Protein AF-A0AAV6YS03-F1 (afdb_monomer_lite)

Sequence (115 aa):
MSLSTTPLRLFRAATRGLSISAARAQGTAAKHIDPKAQNEQKSTKSRVQFDWRDALSLDSRLTEDEVMIRDSFRSYCQERLMPRILMANRQEVFDREIISEMGELGVLGSTIKGK

InterPro domains:
  IPR009100 Acyl-CoA dehydrogenase/oxidase, N-terminal and middle domain superfamily [SSF56645] (50-112)
  IPR013786 Acyl-CoA dehydrogenase/oxidase, N-terminal [PF02771] (63-113)
  IPR037069 Acyl-CoA dehydrogenase/oxidase, N-terminal domain superfamily [G3DSA:1.10.540.10] (36-115)
  IPR052033 Glutaryl-CoA dehydrogenase [PTHR42807] (31-114)

Radius of gyration: 35.93 Å; chains: 1; bounding box: 92×61×76 Å

Organism: Engystomops pustulosus (NCBI:txid76066)

pLDDT: mean 77.16, std 21.72, range [40.69, 98.0]

Structure (mmCIF, N/CA/C/O backbone):
data_AF-A0AAV6YS03-F1
#
_entry.id   AF-A0AAV6YS03-F1
#
loop_
_atom_site.group_PDB
_atom_site.id
_atom_site.type_symbol
_atom_site.label_atom_id
_atom_site.label_alt_id
_atom_site.label_comp_id
_atom_site.label_asym_id
_atom_site.label_entity_id
_atom_site.label_seq_id
_atom_site.pdbx_PDB_ins_code
_atom_site.C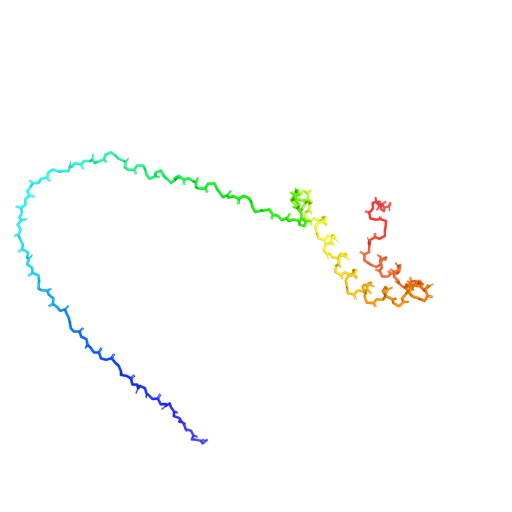artn_x
_atom_site.Cartn_y
_atom_site.Cartn_z
_atom_site.occupancy
_atom_site.B_iso_or_equiv
_atom_site.auth_seq_id
_atom_site.auth_comp_id
_atom_site.auth_asym_id
_atom_site.auth_atom_id
_atom_site.pdbx_PDB_model_num
ATOM 1 N N . MET A 1 1 ? -44.526 -13.343 -41.112 1.00 41.00 1 MET A N 1
ATOM 2 C CA . MET A 1 1 ? -45.220 -14.586 -41.503 1.00 41.00 1 MET A CA 1
ATOM 3 C C . MET A 1 1 ? -45.015 -15.610 -40.396 1.00 41.00 1 MET A C 1
ATOM 5 O O . MET A 1 1 ? -43.868 -15.867 -40.080 1.00 41.00 1 MET A O 1
ATOM 9 N N . SER A 1 2 ? -46.121 -16.122 -39.836 1.00 40.69 2 SER A N 1
ATOM 10 C CA . SER A 1 2 ? -46.297 -17.474 -39.259 1.00 40.69 2 SER A CA 1
ATOM 11 C C . SER A 1 2 ? -45.343 -17.918 -38.125 1.00 40.69 2 SER A C 1
ATOM 13 O O . SER A 1 2 ? -44.190 -18.213 -38.389 1.00 40.69 2 SER A O 1
ATOM 15 N N . LEU A 1 3 ? -45.713 -17.891 -36.837 1.00 45.62 3 LEU A N 1
ATOM 16 C CA . LEU A 1 3 ? -46.687 -18.724 -36.086 1.00 45.62 3 LEU A CA 1
ATOM 17 C C . LEU A 1 3 ? -45.986 -19.841 -35.289 1.00 45.62 3 LEU A C 1
ATOM 19 O O . LEU A 1 3 ? -45.413 -20.744 -35.886 1.00 45.62 3 LEU A O 1
ATOM 23 N N . SER A 1 4 ? -46.276 -19.859 -33.975 1.00 46.81 4 SER A N 1
ATOM 24 C CA . SER A 1 4 ? -46.594 -21.069 -33.183 1.00 46.81 4 SER A CA 1
ATOM 25 C C . SER A 1 4 ? -45.392 -21.990 -32.833 1.00 46.81 4 SER A C 1
ATOM 27 O O . SER A 1 4 ? -44.416 -22.024 -33.558 1.00 46.81 4 SER A O 1
ATOM 29 N N . THR A 1 5 ? -45.295 -22.761 -31.747 1.00 57.38 5 THR A N 1
ATOM 30 C CA . THR A 1 5 ? -46.276 -23.482 -30.927 1.00 57.38 5 THR A CA 1
ATOM 31 C C . THR A 1 5 ? -45.559 -24.002 -29.664 1.00 57.38 5 THR A C 1
ATOM 33 O O . THR A 1 5 ? -44.441 -24.504 -29.741 1.00 57.38 5 THR A O 1
ATOM 36 N N . THR A 1 6 ? -46.211 -23.912 -28.506 1.00 57.94 6 THR A N 1
ATOM 37 C CA . THR A 1 6 ? -45.905 -24.629 -27.254 1.00 57.94 6 THR A CA 1
ATOM 38 C C . THR A 1 6 ? -46.245 -26.121 -27.350 1.00 57.94 6 THR A C 1
ATOM 40 O O . THR A 1 6 ? -47.246 -26.459 -27.975 1.00 57.94 6 THR A O 1
ATOM 43 N N . PRO A 1 7 ? -45.575 -27.014 -26.601 1.00 61.00 7 PRO A N 1
ATOM 44 C CA . PRO A 1 7 ? -46.222 -28.249 -26.175 1.00 61.00 7 PRO A CA 1
ATOM 45 C C . PRO A 1 7 ? -46.685 -28.187 -24.715 1.00 61.00 7 PRO A C 1
ATOM 47 O O . PRO A 1 7 ? -45.953 -27.851 -23.783 1.00 61.00 7 PRO A O 1
ATOM 50 N N . LEU A 1 8 ? -47.963 -28.529 -24.573 1.00 48.59 8 LEU A N 1
ATOM 51 C CA . LEU A 1 8 ? -48.718 -28.783 -23.357 1.00 48.59 8 LEU A CA 1
ATOM 52 C C . LEU A 1 8 ? -48.288 -30.082 -22.641 1.00 48.59 8 LEU A C 1
ATOM 54 O O . LEU A 1 8 ? -48.028 -31.094 -23.277 1.00 48.59 8 LEU A O 1
ATOM 58 N N . ARG A 1 9 ? -48.400 -30.023 -21.306 1.00 51.72 9 ARG A N 1
ATOM 59 C CA . ARG A 1 9 ? -49.005 -30.983 -20.349 1.00 51.72 9 ARG A CA 1
ATOM 60 C C . ARG A 1 9 ? -48.750 -32.497 -20.472 1.00 51.72 9 ARG A C 1
ATOM 62 O O . ARG A 1 9 ? -49.210 -33.143 -21.403 1.00 51.72 9 ARG A O 1
ATOM 69 N N . LEU A 1 10 ? -48.356 -33.081 -19.334 1.00 50.41 10 LEU A N 1
ATOM 70 C CA . LEU A 1 10 ? -48.853 -34.385 -18.862 1.00 50.41 10 LEU A CA 1
ATOM 71 C C . LEU A 1 10 ? -48.841 -34.396 -17.313 1.00 50.41 10 LEU A C 1
ATOM 73 O O . LEU A 1 10 ? -47.795 -34.257 -16.695 1.00 50.41 10 LEU A O 1
ATOM 77 N N . PHE A 1 11 ? -49.993 -34.192 -16.667 1.00 44.03 11 PHE A N 1
ATOM 78 C CA . PHE A 1 11 ? -50.802 -35.222 -15.986 1.00 44.03 11 PHE A CA 1
ATOM 79 C C . PHE A 1 11 ? -50.114 -35.958 -14.818 1.00 44.03 11 PHE A C 1
ATOM 81 O O . PHE A 1 11 ? -49.315 -36.863 -15.027 1.00 44.03 11 PHE A O 1
ATOM 88 N N . ARG A 1 12 ? -50.559 -35.666 -13.586 1.00 41.66 12 ARG A N 1
ATOM 89 C CA . ARG A 1 12 ? -50.661 -36.641 -12.481 1.00 41.66 12 ARG A CA 1
ATOM 90 C C . ARG A 1 12 ? -51.686 -36.115 -11.465 1.00 41.66 12 ARG A C 1
ATOM 92 O O . ARG A 1 12 ? -51.471 -35.087 -10.843 1.00 41.66 12 ARG A O 1
ATOM 99 N N . ALA A 1 13 ? -52.937 -36.539 -11.610 1.00 44.44 13 ALA A N 1
ATOM 100 C CA . ALA A 1 13 ? -53.585 -37.628 -10.873 1.00 44.44 13 ALA A CA 1
ATOM 101 C C . ALA A 1 13 ? -54.064 -37.203 -9.474 1.00 44.44 13 ALA A C 1
ATOM 103 O O . ALA A 1 13 ? -53.290 -36.875 -8.582 1.00 44.44 13 ALA A O 1
ATOM 104 N N . ALA A 1 14 ? -55.388 -37.216 -9.353 1.00 47.62 14 ALA A N 1
ATOM 105 C CA . ALA A 1 14 ? -56.181 -36.953 -8.171 1.00 47.62 14 ALA A CA 1
ATOM 106 C C . ALA A 1 14 ? -56.073 -38.074 -7.131 1.00 47.62 14 ALA A C 1
ATOM 108 O O . ALA A 1 14 ? -56.052 -39.243 -7.502 1.00 47.62 14 ALA A O 1
ATOM 109 N N . THR A 1 15 ? -56.209 -37.720 -5.851 1.00 55.81 15 THR A N 1
ATOM 110 C CA . THR A 1 15 ? -56.916 -38.566 -4.880 1.00 55.81 15 THR A CA 1
ATOM 111 C C . THR A 1 15 ? -57.627 -37.705 -3.842 1.00 55.81 15 THR A C 1
ATOM 113 O O . THR A 1 15 ? -57.105 -36.708 -3.353 1.00 55.81 15 THR A O 1
ATOM 116 N N . ARG A 1 16 ? -58.876 -38.100 -3.608 1.00 48.00 16 ARG A N 1
ATOM 117 C CA . ARG A 1 16 ? -59.943 -37.467 -2.833 1.00 48.00 16 ARG A CA 1
ATOM 118 C C . ARG A 1 16 ? -59.722 -37.596 -1.323 1.00 48.00 16 ARG A C 1
ATOM 120 O O . ARG A 1 16 ? -59.157 -38.584 -0.874 1.00 48.00 16 ARG A O 1
ATOM 127 N N . GLY A 1 17 ? -60.324 -36.685 -0.561 1.00 42.41 17 GLY A N 1
ATOM 128 C CA . GLY A 1 17 ? -60.565 -36.860 0.872 1.00 42.41 17 GLY A CA 1
ATOM 129 C C . GLY A 1 17 ? -61.453 -35.754 1.432 1.00 42.41 17 GLY A C 1
ATOM 130 O O . GLY A 1 17 ? -60.950 -34.769 1.953 1.00 42.41 17 GLY A O 1
ATOM 131 N N . LEU A 1 18 ? -62.771 -35.903 1.275 1.00 50.12 18 LEU A N 1
ATOM 132 C CA . LEU A 1 18 ? -63.793 -35.076 1.917 1.00 50.12 18 LEU A CA 1
ATOM 133 C C . LEU A 1 18 ? -64.308 -35.872 3.126 1.00 50.12 18 LEU A C 1
ATOM 135 O O . LEU A 1 18 ? -64.799 -36.985 2.941 1.00 50.12 18 LEU A O 1
ATOM 139 N N . SER A 1 19 ? -64.206 -35.334 4.339 1.00 50.44 19 SER A N 1
ATOM 140 C CA . SER A 1 19 ? -64.816 -35.926 5.536 1.00 50.44 19 SER A CA 1
ATOM 141 C C . SER A 1 19 ? -65.655 -34.892 6.284 1.00 50.44 19 SER A C 1
ATOM 143 O O . SER A 1 19 ? -65.285 -33.730 6.423 1.00 50.44 19 SER A O 1
ATOM 145 N N . ILE A 1 20 ? -66.833 -35.371 6.669 1.00 49.22 20 ILE A N 1
ATOM 146 C CA . ILE A 1 20 ? -68.087 -34.691 6.989 1.00 49.22 20 ILE A CA 1
ATOM 147 C C . ILE A 1 20 ? -68.058 -34.021 8.374 1.00 49.22 20 ILE A C 1
ATOM 149 O O . ILE A 1 20 ? -67.521 -34.576 9.329 1.00 49.22 20 ILE A O 1
ATOM 153 N N . SER A 1 21 ? -68.690 -32.847 8.480 1.00 49.44 21 SER A N 1
ATOM 154 C CA . SER A 1 21 ? -68.980 -32.143 9.737 1.00 49.44 21 SER A CA 1
ATOM 155 C C . SER A 1 21 ? -69.955 -32.910 10.631 1.00 49.44 21 SER A C 1
ATOM 157 O O . SER A 1 21 ? -71.005 -33.350 10.168 1.00 49.44 21 SER A O 1
ATOM 159 N N . ALA A 1 22 ? -69.695 -32.915 11.938 1.00 50.25 22 ALA A N 1
ATOM 160 C CA . ALA A 1 22 ? -70.712 -33.129 12.962 1.00 50.25 22 ALA A CA 1
ATOM 161 C C . ALA A 1 22 ? -70.548 -32.072 14.063 1.00 50.25 22 ALA A C 1
ATOM 163 O O . ALA A 1 22 ? -69.517 -31.994 14.728 1.00 50.25 22 ALA A O 1
ATOM 164 N N . ALA A 1 23 ? -71.571 -31.233 14.222 1.00 54.97 23 ALA A N 1
ATOM 165 C CA . ALA A 1 23 ? -71.670 -30.217 15.256 1.00 54.97 23 ALA A CA 1
ATOM 166 C C . ALA A 1 23 ? -72.716 -30.636 16.295 1.00 54.97 23 ALA A C 1
ATOM 168 O O . ALA A 1 23 ? -73.851 -30.922 15.919 1.00 54.97 23 ALA A O 1
ATOM 169 N N . ARG A 1 24 ? -72.326 -30.598 17.576 1.00 44.84 24 ARG A N 1
ATOM 170 C CA . ARG A 1 24 ? -73.075 -30.128 18.765 1.00 44.84 24 ARG A CA 1
ATOM 171 C C . ARG A 1 24 ? -72.686 -30.929 20.008 1.00 44.84 24 ARG A C 1
ATOM 173 O O . ARG A 1 24 ? -73.008 -32.103 20.105 1.00 44.84 24 ARG A O 1
ATOM 180 N N . ALA A 1 25 ? -72.147 -30.229 21.001 1.00 47.59 25 ALA A N 1
ATOM 181 C CA . ALA A 1 25 ? -72.603 -30.314 22.387 1.00 47.59 25 ALA A CA 1
ATOM 182 C C . ALA A 1 25 ? -72.082 -29.082 23.139 1.00 47.59 25 ALA A C 1
ATOM 184 O O . ALA A 1 25 ? -70.890 -28.786 23.122 1.00 47.59 25 ALA A O 1
ATOM 185 N N . GLN A 1 26 ? -73.000 -28.333 23.744 1.00 53.44 26 GLN A N 1
ATOM 186 C CA . GLN A 1 26 ? -72.685 -27.257 24.673 1.00 53.44 26 GLN A CA 1
ATOM 187 C C . GLN A 1 26 ? -72.210 -27.880 25.988 1.00 53.44 26 GLN A C 1
ATOM 189 O O . GLN A 1 26 ? -72.910 -28.711 26.561 1.00 53.44 26 GLN A O 1
ATOM 194 N N . GLY A 1 27 ? -71.036 -27.468 26.456 1.00 47.19 27 GLY A N 1
ATOM 195 C CA . GLY A 1 27 ? -70.526 -27.757 27.790 1.00 47.19 27 GLY A CA 1
ATOM 196 C C . GLY A 1 27 ? -69.973 -26.469 28.385 1.00 47.19 27 GLY A C 1
ATOM 197 O O . GLY A 1 27 ? -69.032 -25.884 27.857 1.00 47.19 27 GLY A O 1
ATOM 198 N N . THR A 1 28 ? -70.604 -25.988 29.447 1.00 58.81 28 THR A N 1
ATOM 199 C CA . THR A 1 28 ? -70.160 -24.853 30.257 1.00 58.81 28 THR A CA 1
ATOM 200 C C . THR A 1 28 ? -68.959 -25.274 31.107 1.00 58.81 28 THR A C 1
ATOM 202 O O . THR A 1 28 ? -69.124 -26.094 32.007 1.00 58.81 28 THR A O 1
ATOM 205 N N . ALA A 1 29 ? -67.767 -24.726 30.865 1.00 50.16 29 ALA A N 1
ATOM 206 C CA . ALA A 1 29 ? -66.632 -24.871 31.780 1.00 50.16 29 ALA A CA 1
ATOM 207 C C . ALA A 1 29 ? -65.684 -23.662 31.688 1.00 50.16 29 ALA A C 1
ATOM 209 O O . ALA A 1 29 ? -65.475 -23.087 30.623 1.00 50.16 29 ALA A O 1
ATOM 210 N N . ALA A 1 30 ? -65.199 -23.246 32.854 1.00 43.00 30 ALA A N 1
ATOM 211 C CA . ALA A 1 30 ? -64.666 -21.934 33.192 1.00 43.00 30 ALA A CA 1
ATOM 212 C C . ALA A 1 30 ? -63.376 -21.511 32.462 1.00 43.00 30 ALA A C 1
ATOM 214 O O . ALA A 1 30 ? -62.507 -22.324 32.160 1.00 43.00 30 ALA A O 1
ATOM 215 N N . LYS A 1 31 ? -63.219 -20.189 32.279 1.00 50.22 31 LYS A N 1
ATOM 216 C CA . LYS A 1 31 ? -61.935 -19.534 31.983 1.00 50.22 31 LYS A CA 1
ATOM 217 C C . LYS A 1 31 ? -60.954 -19.813 33.129 1.00 50.22 31 LYS A C 1
ATOM 219 O O . LYS A 1 31 ? -61.017 -19.136 34.152 1.00 50.22 31 LYS A O 1
ATOM 224 N N . HIS A 1 32 ? -60.040 -20.763 32.951 1.00 50.50 32 HIS A N 1
ATOM 225 C CA . HIS A 1 32 ? -58.796 -20.768 33.712 1.00 50.50 32 HIS A CA 1
ATOM 226 C C . HIS A 1 32 ? -57.826 -19.818 33.003 1.00 50.50 32 HIS A C 1
ATOM 228 O O . HIS A 1 32 ? -57.466 -20.020 31.845 1.00 50.50 32 HIS A O 1
ATOM 234 N N . ILE A 1 33 ? -57.505 -18.707 33.663 1.00 52.75 33 ILE A N 1
ATOM 235 C CA . ILE A 1 33 ? -56.455 -17.785 33.236 1.00 52.75 33 ILE A CA 1
ATOM 236 C C . ILE A 1 33 ? -55.147 -18.425 33.687 1.00 52.75 33 ILE A C 1
ATOM 238 O O . ILE A 1 33 ? -54.795 -18.347 34.862 1.00 52.75 33 ILE A O 1
ATOM 242 N N . ASP A 1 34 ? -54.447 -19.080 32.764 1.00 52.22 34 ASP A N 1
ATOM 243 C CA . ASP A 1 34 ? -53.085 -19.538 33.020 1.00 52.22 34 ASP A CA 1
ATOM 244 C C . ASP A 1 34 ? -52.170 -18.309 33.168 1.00 52.22 34 ASP A C 1
ATOM 246 O O . ASP A 1 34 ? -52.158 -17.428 32.295 1.00 52.22 34 ASP A O 1
ATOM 250 N N . PRO A 1 35 ? -51.406 -18.188 34.268 1.00 48.78 35 PRO A N 1
ATOM 251 C CA . PRO A 1 35 ? -50.482 -17.086 34.436 1.00 48.78 35 PRO A CA 1
ATOM 252 C C . PRO A 1 35 ? -49.331 -17.275 33.448 1.00 48.78 35 PRO A C 1
ATOM 254 O O . PRO A 1 35 ? -48.597 -18.252 33.529 1.00 48.78 35 PRO A O 1
ATOM 257 N N . LYS A 1 36 ? -49.208 -16.329 32.506 1.00 44.38 36 LYS A N 1
ATOM 258 C CA . LYS A 1 36 ? -48.023 -16.032 31.683 1.00 44.38 36 LYS A CA 1
ATOM 259 C C . LYS A 1 36 ? -47.041 -17.205 31.536 1.00 44.38 36 LYS A C 1
ATOM 261 O O . LYS A 1 36 ? -46.090 -17.319 32.308 1.00 44.38 36 LYS A O 1
ATOM 266 N N . ALA A 1 37 ? -47.189 -17.970 30.455 1.00 50.25 37 ALA A N 1
ATOM 267 C CA . ALA A 1 37 ? -46.061 -18.670 29.856 1.00 50.25 37 ALA A CA 1
ATOM 268 C C . ALA A 1 37 ? -45.043 -17.609 29.409 1.00 50.25 37 ALA A C 1
ATOM 270 O O . ALA A 1 37 ? -45.131 -17.043 28.317 1.00 50.25 37 ALA A O 1
ATOM 271 N N . GLN A 1 38 ? -44.121 -17.263 30.304 1.00 49.72 38 GLN A N 1
ATOM 272 C CA . GLN A 1 38 ? -42.927 -16.525 29.944 1.00 49.72 38 GLN A CA 1
ATOM 273 C C . GLN A 1 38 ? -42.139 -17.461 29.035 1.00 49.72 38 GLN A C 1
ATOM 275 O O . GLN A 1 38 ? -41.562 -18.450 29.477 1.00 49.72 38 GLN A O 1
ATOM 280 N N . ASN A 1 39 ? -42.217 -17.194 27.734 1.00 53.50 39 ASN A N 1
ATOM 281 C CA . ASN A 1 39 ? -41.342 -17.784 26.741 1.00 53.50 39 ASN A CA 1
ATOM 282 C C . ASN A 1 39 ? -39.930 -17.278 27.048 1.00 53.50 39 ASN A C 1
ATOM 284 O O . ASN A 1 39 ? -39.496 -16.250 26.530 1.00 53.50 39 ASN A O 1
ATOM 288 N N . GLU A 1 40 ? -39.257 -17.953 27.977 1.00 54.88 40 GLU A N 1
ATOM 289 C CA . GLU A 1 40 ? -37.839 -17.790 28.241 1.00 54.88 40 GLU A CA 1
ATOM 290 C C . GLU A 1 40 ? -37.094 -18.268 26.995 1.00 54.88 40 GLU A C 1
ATOM 292 O O . GLU A 1 40 ? -36.674 -19.420 26.869 1.00 54.88 40 GLU A O 1
ATOM 297 N N . GLN A 1 41 ? -36.954 -17.362 26.029 1.00 60.59 41 GLN A N 1
ATOM 298 C CA . GLN A 1 41 ? -36.015 -17.495 24.931 1.00 60.59 41 GLN A CA 1
ATOM 299 C C . GLN A 1 41 ? -34.613 -17.478 25.537 1.00 60.59 41 GLN A C 1
ATOM 301 O O . GLN A 1 41 ? -33.959 -16.442 25.645 1.00 60.59 41 GLN A O 1
ATOM 306 N N . LYS A 1 42 ? -34.167 -18.650 25.989 1.00 57.22 42 LYS A N 1
ATOM 307 C CA . LYS A 1 42 ? -32.801 -18.919 26.417 1.00 57.22 42 LYS A CA 1
ATOM 308 C C . LYS A 1 42 ? -31.881 -18.531 25.264 1.00 57.22 42 LYS A C 1
ATOM 310 O O . LYS A 1 42 ? -31.762 -19.279 24.293 1.00 57.22 42 LYS A O 1
ATOM 315 N N . SER A 1 43 ? -31.271 -17.346 25.350 1.00 63.03 43 SER A N 1
ATOM 316 C CA . SER A 1 43 ? -30.364 -16.869 24.314 1.00 63.03 43 SER A CA 1
ATOM 317 C C . SER A 1 43 ? -29.202 -17.853 24.233 1.00 63.03 43 SER A C 1
ATOM 319 O O . SER A 1 43 ? -28.412 -18.048 25.161 1.00 63.03 43 SER A O 1
ATOM 321 N N . THR A 1 44 ? -29.162 -18.593 23.134 1.00 68.06 44 THR A N 1
ATOM 322 C CA . THR A 1 44 ? -28.058 -19.490 22.842 1.00 68.06 44 THR A CA 1
ATOM 323 C C . THR A 1 44 ? -26.894 -18.568 22.522 1.00 68.06 44 THR A C 1
ATOM 325 O O . THR A 1 44 ? -26.878 -17.946 21.464 1.00 68.06 44 THR A O 1
ATOM 328 N N . LYS A 1 45 ? -25.964 -18.389 23.471 1.00 73.44 45 LYS A N 1
ATOM 329 C CA . LYS A 1 45 ? -24.751 -17.601 23.228 1.00 73.44 45 LYS A CA 1
ATOM 330 C C . LYS A 1 45 ? -24.083 -18.150 21.969 1.00 73.44 45 LYS A C 1
ATOM 332 O O . LYS A 1 45 ? -23.675 -19.314 21.951 1.00 73.44 45 LYS A O 1
ATOM 337 N N . SER A 1 46 ? -24.010 -17.335 20.920 1.00 80.12 46 SER A N 1
ATOM 338 C CA . SER A 1 46 ? -23.280 -17.691 19.711 1.00 80.12 46 SER A CA 1
ATOM 339 C C . SER A 1 46 ? -21.804 -17.844 20.072 1.00 80.12 46 SER A C 1
ATOM 341 O O . SER A 1 46 ? -21.232 -17.030 20.800 1.00 80.12 46 SER A O 1
ATOM 343 N N . ARG A 1 47 ? -21.187 -18.939 19.624 1.00 84.38 47 ARG A N 1
ATOM 344 C CA . ARG A 1 47 ? -19.738 -19.103 19.756 1.00 84.38 47 ARG A CA 1
ATOM 345 C C . ARG A 1 47 ? -19.062 -18.139 18.786 1.00 84.38 47 ARG A C 1
ATOM 347 O O . ARG A 1 47 ? -19.477 -18.047 17.633 1.00 84.38 47 ARG A O 1
ATOM 354 N N . VAL A 1 48 ? -18.037 -17.437 19.261 1.00 85.56 48 VAL A N 1
ATOM 355 C CA . VAL A 1 48 ? -17.185 -16.607 18.404 1.00 85.56 48 VAL A CA 1
ATOM 356 C C . VAL A 1 48 ? -16.396 -17.539 17.490 1.00 85.56 48 VAL A C 1
ATOM 358 O O . VAL A 1 48 ? -15.796 -18.505 17.965 1.00 85.56 48 VAL A O 1
ATOM 361 N N . GLN A 1 49 ? -16.442 -17.280 16.184 1.00 89.06 49 GLN A N 1
ATOM 362 C CA . GLN A 1 49 ? -15.669 -18.038 15.206 1.00 89.06 49 GLN A CA 1
ATOM 363 C C . GLN A 1 49 ? -14.210 -17.592 15.265 1.00 89.06 49 GLN A C 1
ATOM 365 O O . GLN A 1 49 ? -13.924 -16.399 15.249 1.00 89.06 49 GLN A O 1
ATOM 370 N N . PHE A 1 50 ? -13.298 -18.555 15.348 1.00 93.19 50 PHE A N 1
ATOM 371 C CA . PHE A 1 50 ? -11.862 -18.300 15.388 1.00 93.19 50 PHE A CA 1
ATOM 372 C C . PHE A 1 50 ? -11.284 -18.307 13.964 1.00 93.19 50 PHE A C 1
ATOM 374 O O . PHE A 1 50 ? -11.375 -19.332 13.285 1.00 93.19 50 PHE A O 1
ATOM 381 N N . ASP A 1 51 ? -10.685 -17.196 13.518 1.00 94.38 51 ASP A N 1
ATOM 382 C CA . ASP A 1 51 ? -9.884 -17.139 12.283 1.00 94.38 51 ASP A CA 1
ATOM 383 C C . ASP A 1 51 ? -8.396 -17.269 12.635 1.00 94.38 51 ASP A C 1
ATOM 385 O O . ASP A 1 51 ? -7.853 -16.488 13.412 1.00 94.38 51 ASP A O 1
ATOM 389 N N . TRP A 1 52 ? -7.713 -18.250 12.048 1.00 95.56 52 TRP A N 1
ATOM 390 C CA . TRP A 1 52 ? -6.280 -18.460 12.267 1.00 95.56 52 TRP A CA 1
ATOM 391 C C . TRP A 1 52 ? -5.411 -17.382 11.604 1.00 95.56 52 TRP A C 1
ATOM 393 O O . TRP A 1 52 ? -4.271 -17.185 12.020 1.00 95.56 52 TRP A O 1
ATOM 403 N N . ARG A 1 53 ? -5.927 -16.687 10.582 1.00 94.81 53 ARG A N 1
ATOM 404 C CA . ARG A 1 53 ? -5.231 -15.577 9.907 1.00 94.81 53 ARG A CA 1
ATOM 405 C C . ARG A 1 53 ? -5.291 -14.288 10.716 1.00 94.81 53 ARG A C 1
ATOM 407 O O . ARG A 1 53 ? -4.447 -13.421 10.515 1.00 94.81 53 ARG A O 1
ATOM 414 N N . ASP A 1 54 ? -6.265 -14.185 11.619 1.00 94.75 54 ASP A N 1
ATOM 415 C CA . ASP A 1 54 ? -6.463 -13.042 12.505 1.00 94.75 54 ASP A CA 1
ATOM 416 C C . ASP A 1 54 ? -6.982 -13.490 13.885 1.00 94.75 54 ASP A C 1
ATOM 418 O O . ASP A 1 54 ? -8.133 -13.269 14.270 1.00 94.75 54 ASP A O 1
ATOM 422 N N . ALA A 1 55 ? -6.103 -14.148 14.647 1.00 93.31 55 ALA A N 1
ATOM 423 C CA . ALA A 1 55 ? -6.444 -14.754 15.936 1.00 93.31 55 ALA A CA 1
ATOM 424 C C . ALA A 1 55 ? -6.931 -13.746 16.997 1.00 93.31 55 ALA A C 1
ATOM 426 O O . ALA A 1 55 ? -7.624 -14.137 17.936 1.00 93.31 55 ALA A O 1
ATOM 427 N N . LEU A 1 56 ? -6.550 -12.469 16.870 1.00 93.62 56 LEU A N 1
ATOM 428 C CA . LEU A 1 56 ? -6.895 -11.398 17.814 1.00 93.62 56 LEU A CA 1
ATOM 429 C C . LEU A 1 56 ? -7.970 -10.442 17.282 1.00 93.62 56 LEU A C 1
ATOM 431 O O . LEU A 1 56 ? -8.304 -9.481 17.976 1.00 93.62 56 LEU A O 1
ATOM 435 N N . SER A 1 57 ? -8.520 -10.707 16.093 1.00 92.62 57 SER A N 1
ATOM 436 C CA . SER A 1 57 ? -9.485 -9.824 15.432 1.00 92.62 57 SER A CA 1
ATOM 437 C C . SER A 1 57 ? -8.954 -8.390 15.293 1.00 92.62 57 SER A C 1
ATOM 439 O O . SER A 1 57 ? -9.606 -7.431 15.711 1.00 92.62 57 SER A O 1
ATOM 441 N N . LEU A 1 58 ? -7.749 -8.242 14.737 1.00 94.00 58 LEU A N 1
ATOM 442 C CA . LEU A 1 58 ? -7.107 -6.961 14.449 1.00 94.00 58 LEU A CA 1
ATOM 443 C C . LEU A 1 58 ? -8.009 -6.054 13.607 1.00 94.00 58 LEU A C 1
ATOM 445 O O . LEU A 1 58 ? -8.077 -4.856 13.875 1.00 94.00 58 LEU A O 1
ATOM 449 N N . ASP A 1 59 ? -8.771 -6.626 12.676 1.00 92.00 59 ASP A N 1
ATOM 450 C CA . ASP A 1 59 ? -9.729 -5.886 11.848 1.00 92.00 59 ASP A CA 1
ATOM 451 C C . ASP A 1 59 ? -10.769 -5.129 12.686 1.00 92.00 59 ASP A C 1
ATOM 453 O O . ASP A 1 59 ? -11.215 -4.054 12.303 1.00 92.00 59 ASP A O 1
ATOM 457 N N . SER A 1 60 ? -11.107 -5.629 13.880 1.00 92.44 60 SER A N 1
ATOM 458 C CA . SER A 1 60 ? -12.052 -4.969 14.784 1.00 92.44 60 SER A CA 1
ATOM 459 C C . SER A 1 60 ? -11.464 -3.745 15.501 1.00 92.44 60 SER A C 1
ATOM 461 O O . SER A 1 60 ? -12.174 -3.102 16.279 1.00 92.44 60 SER A O 1
ATOM 463 N N . ARG A 1 61 ? -10.155 -3.507 15.385 1.00 95.62 61 ARG A N 1
ATOM 464 C CA . ARG A 1 61 ? -9.429 -2.425 16.074 1.00 95.62 61 ARG A CA 1
ATOM 465 C C . ARG A 1 61 ? -8.991 -1.314 15.140 1.00 95.62 61 ARG A C 1
ATOM 467 O O . ARG A 1 61 ? -8.534 -0.289 15.633 1.00 95.62 61 ARG A O 1
ATOM 474 N N . LEU A 1 62 ? -9.142 -1.523 13.839 1.00 96.62 62 LEU A N 1
ATOM 475 C CA . LEU A 1 62 ? -8.868 -0.520 12.830 1.00 96.62 62 LEU A CA 1
ATOM 476 C C . LEU A 1 62 ? -10.088 0.382 12.651 1.00 96.62 62 LEU A C 1
ATOM 478 O O . LEU A 1 62 ? -11.237 -0.043 12.778 1.00 96.62 62 LEU A O 1
ATOM 482 N N . THR A 1 63 ? -9.819 1.643 12.362 1.00 97.56 63 THR A N 1
ATOM 483 C CA . THR A 1 63 ? -10.823 2.591 11.881 1.00 97.56 63 THR A CA 1
ATOM 484 C C . THR A 1 63 ? -11.178 2.296 10.422 1.00 97.56 63 THR A C 1
ATOM 486 O O . THR A 1 63 ? -10.403 1.669 9.700 1.00 97.56 63 THR A O 1
ATOM 489 N N . GLU A 1 64 ? -12.343 2.763 9.968 1.00 96.06 64 GLU A N 1
ATOM 490 C CA . GLU A 1 64 ? -12.782 2.579 8.575 1.00 96.06 64 GLU A CA 1
ATOM 491 C C . GLU A 1 64 ? -11.757 3.142 7.577 1.00 96.06 64 GLU A C 1
ATOM 493 O O . GLU A 1 64 ? -11.436 2.499 6.581 1.00 96.06 64 GLU A O 1
ATOM 498 N N . ASP A 1 65 ? -11.170 4.299 7.892 1.00 94.38 65 ASP A N 1
ATOM 499 C CA . ASP A 1 65 ? -10.141 4.926 7.061 1.00 94.38 65 ASP A CA 1
ATOM 500 C C . ASP A 1 65 ? -8.884 4.045 6.957 1.00 94.38 65 ASP A C 1
ATOM 502 O O . ASP A 1 65 ? -8.327 3.870 5.873 1.00 94.38 65 ASP A O 1
ATOM 506 N N . GLU A 1 66 ? -8.446 3.437 8.064 1.00 95.56 66 GLU A N 1
ATOM 507 C CA . GLU A 1 66 ? -7.298 2.521 8.075 1.00 95.56 66 GLU A CA 1
ATOM 508 C C . GLU A 1 66 ? -7.578 1.244 7.276 1.00 95.56 66 GLU A C 1
ATOM 510 O O . GLU A 1 66 ? -6.704 0.779 6.539 1.00 95.56 66 GLU A O 1
ATOM 515 N N . VAL A 1 67 ? -8.792 0.693 7.382 1.00 96.56 67 VAL A N 1
ATOM 516 C CA . VAL A 1 67 ? -9.227 -0.465 6.586 1.00 96.56 67 VAL A CA 1
ATOM 517 C C . VAL A 1 67 ? -9.236 -0.112 5.099 1.00 96.56 67 VAL A C 1
ATOM 519 O O . VAL A 1 67 ? -8.647 -0.835 4.292 1.00 96.56 67 VAL A O 1
ATOM 522 N N . MET A 1 68 ? -9.816 1.032 4.735 1.00 95.31 68 MET A N 1
ATOM 523 C CA . MET A 1 68 ? -9.875 1.505 3.354 1.00 95.31 68 MET A CA 1
ATOM 524 C C . MET A 1 68 ? -8.473 1.703 2.759 1.00 95.31 68 MET A C 1
ATOM 526 O O . MET A 1 68 ? -8.204 1.244 1.643 1.00 95.31 68 MET A O 1
ATOM 530 N N . ILE A 1 69 ? -7.558 2.348 3.492 1.00 95.12 69 ILE A N 1
ATOM 531 C CA . ILE A 1 69 ? -6.171 2.565 3.048 1.00 95.12 69 ILE A CA 1
ATOM 532 C C . ILE A 1 69 ? -5.446 1.226 2.877 1.00 95.12 69 ILE A C 1
ATOM 534 O O . ILE A 1 69 ? -4.788 1.001 1.856 1.00 95.12 69 ILE A O 1
ATOM 538 N N . ARG A 1 70 ? -5.588 0.314 3.847 1.00 95.81 70 ARG A N 1
ATOM 539 C CA . ARG A 1 70 ? -4.989 -1.025 3.800 1.00 95.81 70 ARG A CA 1
ATOM 540 C C . ARG A 1 70 ? -5.439 -1.796 2.565 1.00 95.81 70 ARG A C 1
ATOM 542 O O . ARG A 1 70 ? -4.597 -2.353 1.860 1.00 95.81 70 ARG A O 1
ATOM 549 N N . ASP A 1 71 ? -6.739 -1.843 2.307 1.00 96.44 71 ASP A N 1
ATOM 550 C CA . ASP A 1 71 ? -7.309 -2.658 1.233 1.00 96.44 71 ASP A CA 1
ATOM 551 C C . ASP A 1 71 ? -6.995 -2.063 -0.149 1.00 96.44 71 ASP A C 1
ATOM 553 O O . ASP A 1 71 ? -6.655 -2.795 -1.087 1.00 96.44 71 ASP A O 1
ATOM 557 N N . SER A 1 72 ? -6.979 -0.731 -0.250 1.00 95.56 72 SER A N 1
ATOM 558 C CA . SER A 1 72 ? -6.545 -0.016 -1.456 1.00 95.56 72 SER A CA 1
ATOM 559 C C . SER A 1 72 ? -5.082 -0.320 -1.785 1.00 95.56 72 SER A C 1
ATOM 561 O O . SER A 1 72 ? -4.755 -0.737 -2.899 1.00 95.56 72 SER A O 1
ATOM 563 N N . PHE A 1 73 ? -4.188 -0.195 -0.799 1.00 96.75 73 PHE A N 1
ATOM 564 C CA . PHE A 1 73 ? -2.766 -0.451 -1.019 1.00 96.75 73 PHE A CA 1
ATOM 565 C C . PHE A 1 73 ? -2.464 -1.939 -1.246 1.00 96.75 73 PHE A C 1
ATOM 567 O O . PHE A 1 73 ? -1.598 -2.290 -2.052 1.00 96.75 73 PHE A O 1
ATOM 574 N N . ARG A 1 74 ? -3.215 -2.839 -0.599 1.00 97.50 74 ARG A N 1
ATOM 575 C CA . ARG A 1 74 ? -3.132 -4.285 -0.842 1.00 97.50 74 ARG A CA 1
ATOM 576 C C . ARG A 1 74 ? -3.467 -4.630 -2.291 1.00 97.50 74 ARG A C 1
ATOM 578 O O . ARG A 1 74 ? -2.775 -5.462 -2.875 1.00 97.50 74 ARG A O 1
ATOM 585 N N . SER A 1 75 ? -4.484 -3.992 -2.865 1.00 97.44 75 SER A N 1
ATOM 586 C CA . SER A 1 75 ? -4.879 -4.200 -4.264 1.00 97.44 75 SER A CA 1
ATOM 587 C C . SER A 1 75 ? -3.758 -3.779 -5.218 1.00 97.44 75 SER A C 1
ATOM 589 O O . SER A 1 75 ? -3.328 -4.582 -6.044 1.00 97.44 75 SER A O 1
ATOM 591 N N . TYR A 1 76 ? -3.164 -2.599 -5.004 1.00 96.56 76 TYR A N 1
ATOM 592 C CA . TYR A 1 76 ? -1.976 -2.153 -5.744 1.00 96.56 76 TYR A CA 1
ATOM 593 C C . TYR A 1 76 ? -0.814 -3.157 -5.664 1.00 96.56 76 TYR A C 1
ATOM 595 O O . TYR A 1 76 ? -0.230 -3.522 -6.686 1.00 96.56 76 TYR A O 1
ATOM 603 N N . CYS A 1 77 ? -0.496 -3.658 -4.467 1.00 97.38 77 CYS A N 1
ATOM 604 C CA . CYS A 1 77 ? 0.585 -4.629 -4.292 1.00 97.38 77 CYS A CA 1
ATOM 605 C C . CYS A 1 77 ? 0.343 -5.916 -5.096 1.00 97.38 77 CYS A C 1
ATOM 607 O O . CYS A 1 77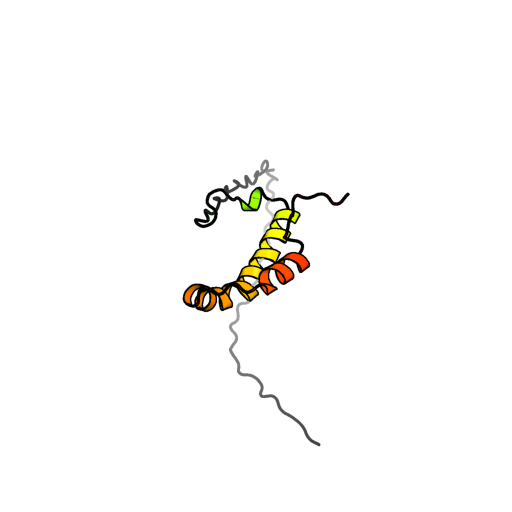 ? 1.276 -6.443 -5.703 1.00 97.38 77 CYS A O 1
ATOM 609 N N . GLN A 1 78 ? -0.894 -6.415 -5.122 1.00 97.62 78 GLN A N 1
ATOM 610 C CA . GLN A 1 78 ? -1.221 -7.653 -5.829 1.00 97.62 78 GLN A CA 1
ATOM 611 C C . GLN A 1 78 ? -1.275 -7.477 -7.346 1.00 97.62 78 GLN A C 1
ATOM 613 O O . GLN A 1 78 ? -0.791 -8.333 -8.081 1.00 97.62 78 GLN A O 1
ATOM 618 N N . GLU A 1 79 ? -1.829 -6.368 -7.823 1.00 96.69 79 GLU A N 1
ATOM 619 C CA . GLU A 1 79 ? -2.004 -6.131 -9.256 1.00 96.69 79 GLU A CA 1
ATOM 620 C C . GLU A 1 79 ? -0.720 -5.638 -9.927 1.00 96.69 79 GLU A C 1
ATOM 622 O O . GLU A 1 79 ? -0.423 -6.016 -11.061 1.00 96.69 79 GLU A O 1
ATOM 627 N N . ARG A 1 80 ? 0.052 -4.789 -9.238 1.00 95.56 80 ARG A N 1
ATOM 628 C CA . ARG A 1 80 ? 1.214 -4.106 -9.817 1.00 95.56 80 ARG A CA 1
ATOM 629 C C . ARG A 1 80 ? 2.526 -4.732 -9.382 1.00 95.56 80 ARG A C 1
ATOM 631 O O . ARG A 1 80 ? 3.329 -5.017 -10.261 1.00 95.56 80 ARG A O 1
ATOM 638 N N . LEU A 1 81 ? 2.757 -4.972 -8.088 1.00 96.31 81 LEU A N 1
ATOM 639 C CA . LEU A 1 81 ? 4.070 -5.423 -7.583 1.00 96.31 81 LEU A CA 1
ATOM 640 C C . LEU A 1 81 ? 4.288 -6.936 -7.717 1.00 96.31 81 LEU A C 1
ATOM 642 O O . LEU A 1 81 ? 5.357 -7.375 -8.150 1.00 96.31 81 LEU A O 1
ATOM 646 N N . MET A 1 82 ? 3.271 -7.737 -7.392 1.00 97.19 82 MET A N 1
ATOM 647 C CA . MET A 1 82 ? 3.333 -9.200 -7.436 1.00 97.19 82 MET A CA 1
ATOM 648 C C . MET A 1 82 ? 3.781 -9.790 -8.789 1.00 97.19 82 MET A C 1
ATOM 650 O O . MET A 1 82 ? 4.590 -10.717 -8.773 1.00 97.19 82 MET A O 1
ATOM 654 N N . PRO A 1 83 ? 3.348 -9.290 -9.967 1.00 95.81 83 PRO A N 1
ATOM 655 C CA . PRO A 1 83 ? 3.814 -9.852 -11.237 1.00 95.81 83 PRO A CA 1
ATOM 656 C C . PRO A 1 83 ? 5.285 -9.536 -11.556 1.00 95.81 83 PRO A C 1
ATOM 658 O O . PRO A 1 83 ? 5.919 -10.293 -12.290 1.00 95.81 83 PRO A O 1
ATOM 661 N N . ARG A 1 84 ? 5.851 -8.447 -11.017 1.00 95.56 84 ARG A N 1
ATOM 662 C CA . ARG A 1 84 ? 7.219 -7.994 -11.357 1.00 95.56 84 ARG A CA 1
ATOM 663 C C . ARG A 1 84 ? 8.289 -8.595 -10.456 1.00 95.56 84 ARG A C 1
ATOM 665 O O . ARG A 1 84 ? 9.412 -8.813 -10.908 1.00 95.56 84 ARG A O 1
ATOM 672 N N . ILE A 1 85 ? 7.948 -8.894 -9.199 1.00 96.50 85 ILE A N 1
ATOM 673 C CA . ILE A 1 85 ? 8.927 -9.233 -8.154 1.00 96.50 85 ILE A CA 1
ATOM 674 C C . ILE A 1 85 ? 9.828 -10.421 -8.512 1.00 96.50 85 ILE A C 1
ATOM 676 O O . ILE A 1 85 ? 11.004 -10.428 -8.164 1.00 96.50 85 ILE A O 1
ATOM 680 N N . LEU A 1 86 ? 9.311 -11.416 -9.240 1.00 95.44 86 LEU A N 1
ATOM 681 C CA . LEU A 1 86 ? 10.065 -12.627 -9.565 1.00 95.44 86 LEU A CA 1
ATOM 682 C C . LEU A 1 86 ? 11.232 -12.333 -10.519 1.00 95.44 86 LEU A C 1
ATOM 684 O O . LEU A 1 86 ? 12.352 -12.785 -10.273 1.00 95.44 86 LEU A O 1
ATOM 688 N N . MET A 1 87 ? 10.980 -11.580 -11.594 1.00 96.38 87 MET A N 1
ATOM 689 C CA . MET A 1 87 ? 12.022 -11.187 -12.551 1.00 96.38 87 MET A CA 1
ATOM 690 C C . MET A 1 87 ? 12.925 -10.103 -11.969 1.00 96.38 87 MET A C 1
ATOM 692 O O . MET A 1 87 ? 14.143 -10.245 -12.047 1.00 96.38 87 MET A O 1
ATOM 696 N N . ALA A 1 88 ? 12.340 -9.096 -11.314 1.00 96.62 88 ALA A N 1
ATOM 697 C CA . ALA A 1 88 ? 13.075 -8.017 -10.663 1.00 96.62 88 ALA A CA 1
ATOM 698 C C . ALA A 1 88 ? 14.099 -8.556 -9.651 1.00 96.62 88 ALA A C 1
ATOM 700 O O . ALA A 1 88 ? 15.274 -8.209 -9.718 1.00 96.62 88 ALA A O 1
ATOM 701 N N . ASN A 1 89 ? 13.697 -9.493 -8.782 1.00 97.12 89 ASN A N 1
ATOM 702 C CA . ASN A 1 89 ? 14.604 -10.115 -7.816 1.00 97.12 89 ASN A CA 1
ATOM 703 C C . ASN A 1 89 ? 15.674 -10.993 -8.485 1.00 97.12 89 ASN A C 1
ATOM 705 O O . ASN A 1 89 ? 16.813 -11.026 -8.038 1.00 97.12 89 ASN A O 1
ATOM 709 N N . ARG A 1 90 ? 15.330 -11.714 -9.560 1.00 97.44 90 ARG A N 1
ATOM 710 C CA . ARG A 1 90 ? 16.280 -12.591 -10.269 1.00 97.44 90 ARG A CA 1
ATOM 711 C C . ARG A 1 90 ? 17.360 -11.810 -11.018 1.00 97.44 90 ARG A C 1
ATOM 713 O O . ARG A 1 90 ? 18.455 -12.329 -11.199 1.00 97.44 90 ARG A O 1
ATOM 720 N N . GLN A 1 91 ? 17.021 -10.622 -11.504 1.00 98.00 91 GLN A N 1
ATOM 721 C CA . GLN A 1 91 ? 17.903 -9.774 -12.305 1.00 98.00 91 GLN A CA 1
ATOM 722 C C . GLN A 1 91 ? 18.508 -8.621 -11.498 1.00 98.00 91 GLN A C 1
ATOM 724 O O . GLN A 1 91 ? 19.272 -7.842 -12.057 1.00 98.00 91 GLN A O 1
ATOM 729 N N . GLU A 1 92 ? 18.162 -8.509 -10.212 1.00 96.75 92 GLU A N 1
ATOM 730 C CA . GLU A 1 92 ? 18.585 -7.419 -9.324 1.00 96.75 92 GLU A CA 1
ATOM 731 C C . GLU A 1 92 ? 18.225 -6.028 -9.881 1.00 96.75 92 GLU A C 1
ATOM 733 O O . GLU A 1 92 ? 18.959 -5.052 -9.727 1.00 96.75 92 GLU A O 1
ATOM 738 N N . VAL A 1 93 ? 17.066 -5.930 -10.538 1.00 96.44 93 VAL A N 1
ATOM 739 C CA . VAL A 1 93 ? 16.566 -4.688 -11.140 1.00 96.44 93 VAL A CA 1
ATOM 740 C C . VAL A 1 93 ? 15.530 -4.052 -10.225 1.00 96.44 93 VAL A C 1
ATOM 742 O O . VAL A 1 93 ? 14.585 -4.705 -9.782 1.00 96.44 93 VAL A O 1
ATOM 745 N N . PHE A 1 94 ? 15.688 -2.752 -9.979 1.00 94.88 94 PHE A N 1
ATOM 746 C CA . PHE A 1 94 ? 14.701 -1.942 -9.277 1.00 94.88 94 PHE A CA 1
ATOM 747 C C . PHE A 1 94 ? 14.020 -0.965 -10.239 1.00 94.88 94 PHE A C 1
ATOM 749 O O . PHE A 1 94 ? 14.635 -0.002 -10.707 1.00 94.88 94 PHE A O 1
ATOM 756 N N . ASP A 1 95 ? 12.734 -1.194 -10.498 1.00 94.81 95 ASP A N 1
ATOM 757 C CA . ASP A 1 95 ? 11.928 -0.326 -11.352 1.00 94.81 95 ASP A CA 1
ATOM 758 C C . ASP A 1 95 ? 11.596 0.978 -10.627 1.00 94.81 95 ASP A C 1
ATOM 760 O O . ASP A 1 95 ? 10.782 1.032 -9.703 1.00 94.81 95 ASP A O 1
ATOM 764 N N . ARG A 1 96 ? 12.209 2.072 -11.080 1.00 95.62 96 ARG A N 1
ATOM 765 C CA . ARG A 1 96 ? 12.035 3.400 -10.477 1.00 95.62 96 ARG A CA 1
ATOM 766 C C . ARG A 1 96 ? 10.597 3.927 -10.583 1.00 95.62 96 ARG A C 1
ATOM 768 O O . ARG A 1 96 ? 10.187 4.739 -9.758 1.00 95.62 96 ARG A O 1
ATOM 775 N N . GLU A 1 97 ? 9.831 3.426 -11.551 1.00 95.62 97 GLU A N 1
ATOM 776 C CA . GLU A 1 97 ? 8.404 3.719 -11.732 1.00 95.62 97 GLU A CA 1
ATOM 777 C C . GLU A 1 97 ? 7.564 3.336 -10.508 1.00 95.62 97 GLU A C 1
ATOM 779 O O . GLU A 1 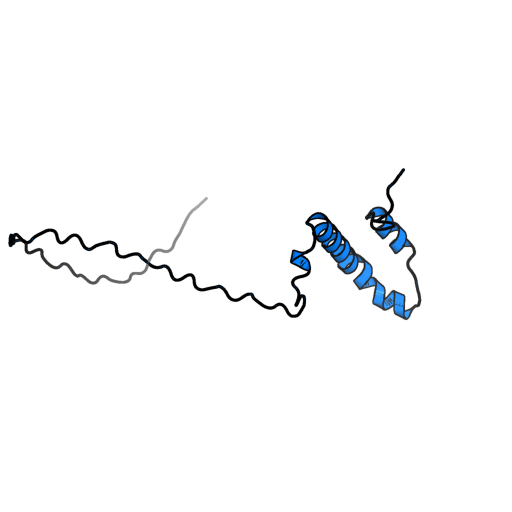97 ? 6.584 4.013 -10.222 1.00 95.62 97 GLU A O 1
ATOM 784 N N . ILE A 1 98 ? 7.985 2.334 -9.723 1.00 95.94 98 ILE A N 1
ATOM 785 C CA . ILE A 1 98 ? 7.283 1.916 -8.497 1.00 95.94 98 ILE A CA 1
ATOM 786 C C . ILE A 1 98 ? 7.153 3.082 -7.510 1.00 9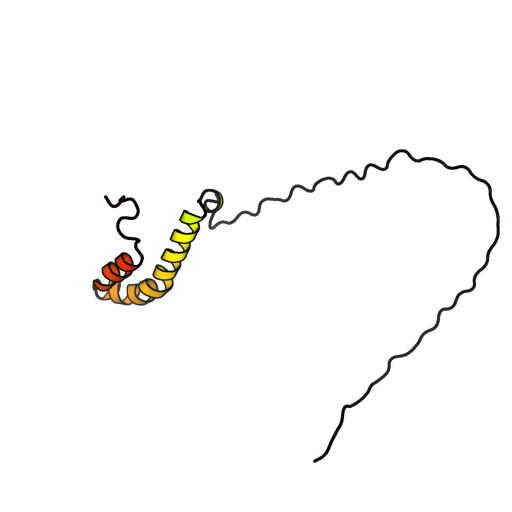5.94 98 ILE A C 1
ATOM 788 O O . ILE A 1 98 ? 6.116 3.237 -6.870 1.00 95.94 98 ILE A O 1
ATOM 792 N N . ILE A 1 99 ? 8.185 3.924 -7.398 1.00 95.81 99 ILE A N 1
ATOM 793 C CA . ILE A 1 99 ? 8.158 5.084 -6.500 1.00 95.81 99 ILE A CA 1
ATOM 794 C C . ILE A 1 99 ? 7.192 6.152 -7.016 1.00 95.81 99 ILE A C 1
ATOM 796 O O . ILE A 1 99 ? 6.476 6.750 -6.217 1.00 95.81 99 ILE A O 1
ATOM 800 N N . SER A 1 100 ? 7.136 6.366 -8.332 1.00 96.50 100 SER A N 1
ATOM 801 C CA . SER A 1 100 ? 6.166 7.280 -8.941 1.00 96.50 100 SER A CA 1
ATOM 802 C C . SER A 1 100 ? 4.732 6.787 -8.734 1.00 96.50 100 SER A C 1
ATOM 804 O O . SER A 1 100 ? 3.911 7.545 -8.228 1.00 96.50 100 SER A O 1
ATOM 806 N N . GLU A 1 101 ? 4.456 5.506 -9.012 1.00 95.62 101 GLU A N 1
ATOM 807 C CA . GLU A 1 101 ? 3.143 4.873 -8.799 1.00 95.62 101 GLU A CA 1
ATOM 808 C C . GLU A 1 101 ? 2.699 4.995 -7.323 1.00 95.62 101 GLU A C 1
ATOM 810 O O . GLU A 1 101 ? 1.569 5.379 -7.022 1.00 95.62 101 GLU A O 1
ATOM 815 N N . MET A 1 102 ? 3.605 4.740 -6.372 1.00 95.62 102 MET A N 1
ATOM 816 C CA . MET A 1 102 ? 3.328 4.908 -4.938 1.00 95.62 102 MET A CA 1
ATOM 817 C C . MET A 1 102 ? 3.119 6.374 -4.529 1.00 95.62 102 MET A C 1
ATOM 819 O O . MET A 1 102 ? 2.347 6.656 -3.610 1.00 95.62 102 MET A O 1
ATOM 823 N N . GLY A 1 103 ? 3.805 7.312 -5.182 1.00 94.56 103 GLY A N 1
ATOM 824 C CA . GLY A 1 103 ? 3.613 8.744 -4.969 1.00 94.56 103 GLY A CA 1
ATOM 825 C C . GLY A 1 103 ? 2.235 9.216 -5.428 1.00 94.56 103 GLY A C 1
ATOM 826 O O . GLY A 1 103 ? 1.568 9.939 -4.693 1.00 94.56 103 GLY A O 1
ATOM 827 N N . GLU A 1 104 ? 1.782 8.752 -6.592 1.00 93.19 104 GLU A N 1
ATOM 828 C CA . GLU A 1 104 ? 0.446 9.039 -7.133 1.00 93.19 104 GLU A CA 1
ATOM 829 C C . GLU A 1 104 ? -0.675 8.482 -6.245 1.00 93.19 104 GLU A C 1
ATOM 831 O O . GLU A 1 104 ? -1.696 9.137 -6.053 1.00 93.19 104 GLU A O 1
ATOM 836 N N . LEU A 1 105 ? -0.458 7.311 -5.638 1.00 93.38 105 LEU A N 1
ATOM 837 C CA . LEU A 1 105 ? -1.372 6.726 -4.650 1.00 93.38 105 LEU A CA 1
ATOM 838 C C . LEU A 1 105 ? -1.369 7.457 -3.297 1.00 93.38 105 LEU A C 1
ATOM 840 O O . LEU A 1 105 ? -2.200 7.155 -2.443 1.00 93.38 105 LEU A O 1
ATOM 844 N N . GLY A 1 106 ? -0.434 8.384 -3.067 1.00 92.88 106 GLY A N 1
ATOM 845 C CA . GLY A 1 106 ? -0.346 9.143 -1.818 1.00 92.88 106 GLY A CA 1
ATOM 846 C C . GLY A 1 106 ? 0.099 8.315 -0.609 1.00 92.88 106 GLY A C 1
ATOM 847 O O . GLY A 1 106 ? -0.129 8.715 0.530 1.00 92.88 106 GLY A O 1
ATOM 848 N N . VAL A 1 107 ? 0.739 7.161 -0.826 1.00 94.19 107 VAL A N 1
ATOM 849 C CA . VAL A 1 107 ? 1.196 6.289 0.274 1.00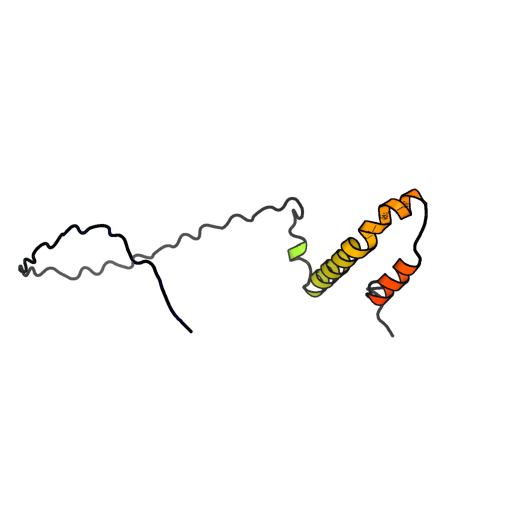 94.19 107 VAL A CA 1
ATOM 850 C C . VAL A 1 107 ? 2.580 6.667 0.805 1.00 94.19 107 VAL A C 1
ATOM 852 O O . VAL A 1 107 ? 3.004 6.188 1.858 1.00 94.19 107 VAL A O 1
ATOM 855 N N . LEU A 1 108 ? 3.300 7.538 0.094 1.00 94.81 108 LEU A N 1
ATOM 856 C CA . LEU A 1 108 ? 4.609 8.030 0.513 1.00 94.81 108 LEU A CA 1
ATOM 857 C C . LEU A 1 108 ? 4.455 9.139 1.558 1.00 94.81 108 LEU A C 1
ATOM 859 O O . LEU A 1 108 ? 3.895 10.194 1.281 1.00 94.81 108 LEU A O 1
ATOM 863 N N . GLY A 1 109 ? 4.997 8.913 2.758 1.00 93.81 109 GLY A N 1
ATOM 864 C CA . GLY A 1 109 ? 4.956 9.905 3.834 1.00 93.81 109 GLY A CA 1
ATOM 865 C C . GLY A 1 109 ? 3.570 10.081 4.457 1.00 93.81 109 GLY A C 1
ATOM 866 O O . GLY A 1 109 ? 3.212 11.196 4.816 1.00 93.81 109 GLY A O 1
ATOM 867 N N . SER A 1 110 ? 2.808 8.996 4.626 1.00 91.06 110 SER A N 1
ATOM 868 C CA . SER A 1 110 ? 1.424 9.003 5.140 1.00 91.06 110 SER A CA 1
ATOM 869 C C . SER A 1 110 ? 1.214 9.710 6.490 1.00 91.06 110 SER A C 1
ATOM 871 O O . SER A 1 110 ? 0.101 10.116 6.808 1.00 91.06 110 SER A O 1
ATOM 873 N N . THR A 1 111 ? 2.265 9.889 7.292 1.00 91.50 111 THR A N 1
ATOM 874 C CA . THR A 1 111 ? 2.212 10.594 8.585 1.00 91.50 111 THR A CA 1
ATOM 875 C C . THR A 1 111 ? 2.578 12.078 8.499 1.00 91.50 111 THR A C 1
ATOM 877 O O . THR A 1 111 ? 2.455 12.804 9.490 1.00 91.50 111 THR A O 1
ATOM 880 N N . ILE A 1 112 ? 3.039 12.552 7.339 1.00 93.38 112 ILE A N 1
ATOM 881 C CA . ILE A 1 112 ? 3.455 13.938 7.133 1.00 93.38 112 ILE A CA 1
ATOM 882 C C . ILE A 1 112 ? 2.212 14.800 6.936 1.00 93.38 112 ILE A C 1
ATOM 884 O O . ILE A 1 112 ? 1.420 14.601 6.020 1.00 93.38 112 ILE A O 1
ATOM 888 N N . LYS A 1 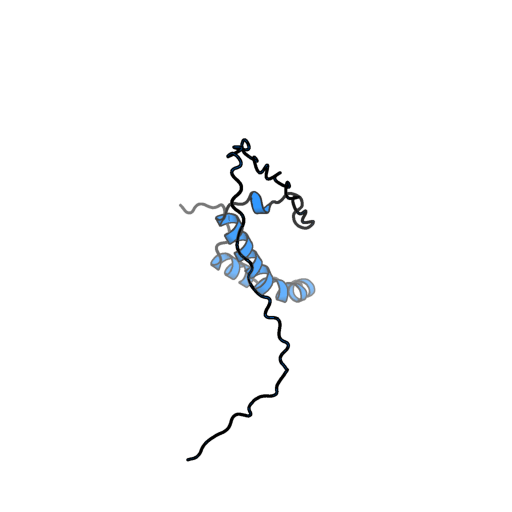113 ? 2.071 15.818 7.783 1.00 87.31 113 LYS A N 1
ATOM 889 C CA . LYS A 1 113 ? 1.069 16.866 7.599 1.00 87.31 113 LYS A CA 1
ATOM 890 C C . LYS A 1 113 ? 1.670 17.939 6.696 1.00 87.31 113 LYS A C 1
ATOM 892 O O . LYS A 1 113 ? 2.665 18.560 7.075 1.00 87.31 113 LYS A O 1
ATOM 897 N N . GLY A 1 114 ? 1.092 18.122 5.509 1.00 81.88 114 GLY A N 1
ATOM 898 C CA . GLY A 1 114 ? 1.423 19.249 4.637 1.00 81.88 114 GLY A CA 1
ATOM 899 C C . GLY A 1 114 ? 1.248 20.563 5.401 1.00 81.88 114 GLY A C 1
ATOM 900 O O . GLY A 1 114 ? 0.295 20.700 6.170 1.00 81.88 114 GLY A O 1
ATOM 901 N N . LYS A 1 115 ? 2.214 21.471 5.260 1.00 55.84 115 LYS A N 1
ATOM 902 C CA . LYS A 1 115 ? 2.134 22.816 5.841 1.00 55.84 115 LYS A CA 1
ATOM 903 C C . LYS A 1 115 ? 1.263 23.729 4.996 1.00 55.84 115 LYS A C 1
ATOM 905 O O . LYS A 1 115 ? 1.287 23.553 3.759 1.00 55.84 115 LYS A O 1
#

Secondary structure (DSSP, 8-state):
-----PPP-------------------------------------PPPPPPTTSTT-GGGGS-HHHHHHHHHHHHHIIIIITTTHHHHHHHT---THHHHHHHHTT-TTTT----

Foldseek 3Di:
DDDDDDDDDDDDDDDDDDDDDDDDDDDDDDDDDDPDPPPPPPPPPDDDDADPVCRPPVVVVDDPVRVVLVVVVVVCCVPPVVVCVVVCVVVVHDDPVVVVVCVVSVVPPVVDDDD